Protein AF-A0A6A1UH54-F1 (afdb_monomer_lite)

InterPro domains:
  IPR032880 CSC1/OSCA1-like, N-terminal transmembrane domain [PF13967] (6-107)
  IPR045122 Calcium permeable stress-gated cation channel 1-like [PTHR13018] (3-105)

Secondary structure (DSSP, 8-state):
--GGGHHHHHHHHHHHHHHHHHHHHHHTT-HHHHHHHTHHHHHTT------S-TTSTTTSPP-THHHHHHT--HHHHHHHHHHHHHHHHHHHHHHHHHHHHHHHHHHH-

Organism: NCBI:txid262757

pLDDT: mean 83.0, std 11.09, range [54.06, 96.19]

Radius of gyration: 18.86 Å; chains: 1; bounding box: 54×29×47 Å

Sequence (109 aa):
MNPDSLLPSAAINTGLAFIVLSLFSVLKKQPSTALIYYARRLARRHYVHFDDSLTFRCFLPSVSWIPRAFRVTEDEILETSGLDALVVIRLFKFGSVFKFLCFFMLTVS

Foldseek 3Di:
DDVVVVVVVVVVVVVVVVVVLLVCQLLCLDPVNVCVVCVLCVVVVNDDDRDPPPDPVSNGRDPVVVVVVVPQDLVNCCVRPNDVSSVVVVVVVVVVVVVVVVVVVVVVD

Structure (mmCIF, N/CA/C/O backbone):
data_AF-A0A6A1UH54-F1
#
_entry.id   AF-A0A6A1UH54-F1
#
loop_
_atom_site.group_PDB
_atom_site.id
_atom_site.type_symbol
_atom_site.label_atom_id
_atom_site.label_alt_id
_atom_site.label_comp_id
_atom_site.label_asym_id
_atom_site.label_entity_id
_atom_site.label_seq_id
_atom_site.pdbx_PDB_ins_code
_atom_site.Cartn_x
_atom_site.Cartn_y
_atom_site.Cartn_z
_atom_site.occupancy
_atom_site.B_iso_or_equiv
_atom_site.auth_seq_id
_atom_site.auth_comp_id
_atom_site.auth_asym_id
_atom_site.auth_atom_id
_atom_site.pdbx_PDB_model_num
ATOM 1 N N . MET A 1 1 ? 12.994 -15.082 -23.644 1.00 59.94 1 MET A N 1
ATOM 2 C CA . MET A 1 1 ? 12.010 -14.086 -23.166 1.00 59.94 1 MET A CA 1
ATOM 3 C C . MET A 1 1 ? 12.201 -12.856 -24.031 1.00 59.94 1 MET A C 1
ATOM 5 O O . MET A 1 1 ? 13.293 -12.305 -24.004 1.00 59.94 1 MET A O 1
ATOM 9 N N . ASN A 1 2 ? 11.229 -12.503 -24.871 1.00 76.75 2 ASN A N 1
ATOM 10 C CA . ASN A 1 2 ? 11.396 -11.381 -25.797 1.00 76.75 2 ASN A CA 1
ATOM 11 C C . ASN A 1 2 ? 11.210 -10.075 -25.013 1.00 76.75 2 ASN A C 1
ATOM 13 O O . ASN A 1 2 ? 10.170 -9.936 -24.356 1.00 76.75 2 ASN A O 1
ATOM 17 N N . PRO A 1 3 ? 12.176 -9.140 -25.038 1.00 73.75 3 PRO A N 1
ATOM 18 C CA . PRO A 1 3 ? 12.070 -7.880 -24.300 1.00 73.75 3 PRO A CA 1
ATOM 19 C C . PRO A 1 3 ? 10.812 -7.090 -24.697 1.00 73.75 3 PRO A C 1
ATOM 21 O O . PRO A 1 3 ? 10.215 -6.423 -23.856 1.00 73.75 3 PRO A O 1
ATOM 24 N N . ASP A 1 4 ? 10.329 -7.285 -25.925 1.00 81.56 4 ASP A N 1
ATOM 25 C CA . ASP A 1 4 ? 9.109 -6.678 -26.472 1.00 81.56 4 ASP A CA 1
ATOM 26 C C . ASP A 1 4 ? 7.834 -7.043 -25.697 1.00 81.56 4 ASP A C 1
ATOM 28 O O . ASP A 1 4 ? 6.854 -6.306 -25.723 1.00 81.56 4 ASP A O 1
ATOM 32 N N . SER A 1 5 ? 7.841 -8.165 -24.969 1.00 87.50 5 SER A N 1
ATOM 33 C CA . SER A 1 5 ? 6.718 -8.602 -24.127 1.00 87.50 5 SER A CA 1
ATOM 34 C C . SER A 1 5 ? 6.728 -7.984 -22.723 1.00 87.50 5 SER A C 1
ATOM 36 O O . SER A 1 5 ? 5.697 -7.977 -22.046 1.00 87.50 5 SER A O 1
ATOM 38 N N . LEU A 1 6 ? 7.865 -7.426 -22.284 1.00 91.19 6 LEU A N 1
ATOM 39 C CA . LEU A 1 6 ? 8.013 -6.848 -20.945 1.00 91.19 6 LEU A CA 1
ATOM 40 C C . LEU A 1 6 ? 7.240 -5.539 -20.817 1.00 91.19 6 LEU A C 1
ATOM 42 O O . LEU A 1 6 ? 6.534 -5.346 -19.832 1.00 91.19 6 LEU A O 1
ATOM 46 N N . LEU A 1 7 ? 7.353 -4.661 -21.815 1.00 90.75 7 LEU A N 1
ATOM 47 C CA . LEU A 1 7 ? 6.701 -3.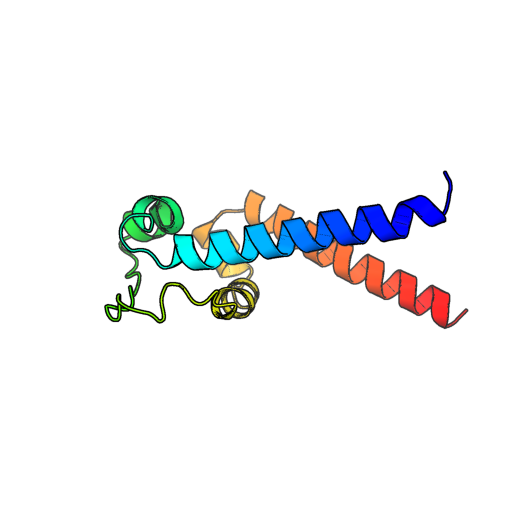353 -21.812 1.00 90.75 7 LEU A CA 1
ATOM 48 C C . LEU A 1 7 ? 5.162 -3.451 -21.754 1.00 90.75 7 LEU A C 1
ATOM 50 O O . LEU A 1 7 ? 4.581 -2.861 -20.841 1.00 90.75 7 LEU A O 1
ATOM 54 N N . PRO A 1 8 ? 4.477 -4.206 -22.640 1.00 94.31 8 PRO A N 1
ATOM 55 C CA . PRO A 1 8 ? 3.024 -4.344 -22.572 1.00 94.31 8 PRO A CA 1
ATOM 56 C C . PRO A 1 8 ? 2.566 -5.056 -21.293 1.00 94.31 8 PRO A C 1
ATOM 58 O O . PRO A 1 8 ? 1.591 -4.628 -20.680 1.00 94.31 8 PRO A O 1
ATOM 61 N N . SER A 1 9 ? 3.292 -6.080 -20.829 1.00 93.31 9 SER A N 1
ATOM 62 C CA . SER A 1 9 ? 2.980 -6.761 -19.563 1.00 93.31 9 SER A CA 1
ATOM 63 C C . SER A 1 9 ? 3.099 -5.821 -18.354 1.00 93.31 9 SER A C 1
ATOM 65 O O . SER A 1 9 ? 2.186 -5.732 -17.530 1.00 93.31 9 SER A O 1
ATOM 67 N N . ALA A 1 10 ? 4.187 -5.049 -18.273 1.00 94.06 10 ALA A N 1
ATOM 68 C CA . ALA A 1 10 ? 4.396 -4.063 -17.218 1.00 94.06 10 ALA A CA 1
ATOM 69 C C . ALA A 1 10 ? 3.330 -2.960 -17.250 1.00 94.06 10 ALA A C 1
ATOM 71 O O . ALA A 1 10 ? 2.820 -2.581 -16.195 1.00 94.06 10 ALA A O 1
ATOM 72 N N . ALA A 1 11 ? 2.953 -2.479 -18.439 1.00 94.56 11 ALA A N 1
ATOM 73 C CA . ALA A 1 11 ? 1.909 -1.473 -18.605 1.00 94.56 11 ALA A CA 1
ATOM 74 C C . ALA A 1 11 ? 0.546 -1.975 -18.105 1.00 94.56 11 ALA A C 1
ATOM 76 O O . ALA A 1 11 ? -0.113 -1.277 -17.333 1.00 94.56 11 ALA A O 1
ATOM 77 N N . ILE A 1 12 ? 0.152 -3.199 -18.472 1.00 96.19 12 ILE A N 1
ATOM 78 C CA . ILE A 1 12 ? -1.115 -3.807 -18.035 1.00 96.19 12 ILE A CA 1
ATOM 79 C C . ILE A 1 12 ? -1.132 -3.997 -16.515 1.00 96.19 12 ILE A C 1
ATOM 81 O O . ILE A 1 12 ? -2.075 -3.558 -15.856 1.00 96.19 12 ILE A O 1
ATOM 85 N N . ASN A 1 13 ? -0.078 -4.584 -15.939 1.00 95.62 13 ASN A N 1
ATOM 86 C CA . ASN A 1 13 ? 0.011 -4.798 -14.491 1.00 95.62 13 ASN A CA 1
ATOM 87 C C . ASN A 1 13 ? -0.012 -3.476 -13.714 1.00 95.62 13 ASN A C 1
ATOM 89 O O . ASN A 1 13 ? -0.671 -3.368 -12.679 1.00 95.62 13 ASN A O 1
ATOM 93 N N . THR A 1 14 ? 0.666 -2.453 -14.234 1.00 94.50 14 THR A N 1
ATOM 94 C CA . THR A 1 14 ? 0.686 -1.116 -13.634 1.00 94.50 14 THR A CA 1
ATOM 95 C C . THR A 1 14 ? -0.691 -0.456 -13.707 1.00 94.50 14 THR A C 1
ATOM 97 O O . THR A 1 14 ? -1.181 0.054 -12.701 1.00 94.50 14 THR A O 1
ATOM 100 N N . GLY A 1 15 ? -1.355 -0.506 -14.866 1.00 95.62 15 GLY A N 1
ATOM 101 C CA . GLY A 1 15 ? -2.711 0.020 -15.037 1.00 95.62 15 GLY A CA 1
ATOM 102 C C . GLY A 1 15 ? -3.715 -0.655 -14.102 1.00 95.62 15 GLY A C 1
ATOM 103 O O . GLY A 1 15 ? -4.475 0.025 -13.412 1.00 95.62 15 GLY A O 1
ATOM 104 N N . LEU A 1 16 ? -3.659 -1.985 -13.995 1.00 95.81 16 LEU A N 1
ATOM 105 C CA . LEU A 1 16 ? -4.501 -2.746 -13.073 1.00 95.81 16 LEU A CA 1
ATOM 106 C C . LEU A 1 16 ? -4.238 -2.355 -11.612 1.00 95.81 16 LEU A C 1
ATOM 108 O O . LEU A 1 16 ? -5.187 -2.154 -10.854 1.00 95.81 16 LEU A O 1
ATOM 112 N N . ALA A 1 17 ? -2.972 -2.175 -11.225 1.00 93.69 17 ALA A N 1
ATOM 113 C CA . ALA A 1 17 ? -2.620 -1.708 -9.888 1.00 93.69 17 ALA A CA 1
ATOM 114 C C . ALA A 1 17 ? -3.242 -0.334 -9.581 1.00 93.69 17 ALA A C 1
ATOM 116 O O . ALA A 1 17 ? -3.821 -0.155 -8.510 1.00 93.69 17 ALA A O 1
ATOM 117 N N . PHE A 1 18 ? -3.208 0.619 -10.521 1.00 91.69 18 PHE A N 1
ATOM 118 C CA . PHE A 1 18 ? -3.854 1.927 -10.347 1.00 91.69 18 PHE A CA 1
ATOM 119 C C . PHE A 1 18 ? -5.379 1.844 -10.235 1.00 91.69 18 PHE A C 1
ATOM 121 O O . PHE A 1 18 ? -5.967 2.570 -9.427 1.00 91.69 18 PHE A O 1
ATOM 128 N N . ILE A 1 19 ? -6.024 0.955 -10.996 1.00 92.00 19 ILE A N 1
ATOM 129 C CA . ILE A 1 19 ? -7.472 0.715 -10.902 1.00 92.00 19 ILE A CA 1
ATOM 130 C C . ILE A 1 19 ? -7.823 0.168 -9.514 1.00 92.00 19 ILE A C 1
ATOM 132 O O . ILE A 1 19 ? -8.706 0.704 -8.843 1.00 92.00 19 ILE A O 1
ATOM 136 N N . VAL A 1 20 ? -7.090 -0.843 -9.039 1.00 91.56 20 VAL A N 1
ATOM 137 C CA . VAL A 1 20 ? -7.303 -1.443 -7.712 1.00 91.56 20 VAL A CA 1
ATOM 138 C C . VAL A 1 20 ? -7.036 -0.431 -6.595 1.00 91.56 20 VAL A C 1
ATOM 140 O O . VAL A 1 20 ? -7.829 -0.329 -5.661 1.00 91.56 20 VAL A O 1
ATOM 143 N N . LEU A 1 21 ? -5.970 0.370 -6.693 1.00 89.12 21 LEU A N 1
ATOM 144 C CA . LEU A 1 21 ? -5.655 1.427 -5.724 1.00 89.12 21 LEU A CA 1
ATOM 145 C C . LEU A 1 21 ? -6.724 2.526 -5.689 1.00 89.12 21 LEU A C 1
ATOM 147 O O . LEU A 1 21 ? -7.068 3.026 -4.612 1.00 89.12 21 LEU A O 1
ATOM 151 N N . SER A 1 22 ? -7.264 2.893 -6.851 1.00 86.88 22 SER A N 1
ATOM 152 C CA . SER A 1 22 ? -8.372 3.844 -6.961 1.00 86.88 22 SER A CA 1
ATOM 153 C C . SER A 1 22 ? -9.626 3.295 -6.290 1.00 86.88 22 SER A C 1
ATOM 155 O O . SER A 1 22 ? -10.203 3.963 -5.431 1.00 86.88 22 SER A O 1
ATOM 157 N N . LEU A 1 23 ? -9.991 2.048 -6.603 1.00 88.00 23 LEU A N 1
ATOM 158 C CA . LEU A 1 23 ? -11.138 1.371 -6.007 1.00 88.00 23 LEU A CA 1
ATOM 159 C C . LEU A 1 23 ? -10.989 1.254 -4.485 1.00 88.00 23 LEU A C 1
ATOM 161 O O . LEU A 1 23 ? -11.898 1.630 -3.749 1.00 88.00 23 LEU A O 1
ATOM 165 N N . PHE A 1 24 ? -9.819 0.831 -4.002 1.00 86.75 24 PHE A N 1
ATOM 166 C CA . PHE A 1 24 ? -9.502 0.787 -2.574 1.00 86.75 24 PHE A CA 1
ATOM 167 C C . PHE A 1 24 ? -9.660 2.160 -1.910 1.00 86.75 24 PHE A C 1
ATOM 169 O O . PHE A 1 24 ? -10.227 2.264 -0.824 1.00 86.75 24 PHE A O 1
ATOM 176 N N . SER A 1 25 ? -9.199 3.228 -2.565 1.00 84.69 25 SER A N 1
ATOM 177 C CA . SER A 1 25 ? -9.290 4.589 -2.028 1.00 84.69 25 SER A CA 1
ATOM 178 C C . SER A 1 25 ? -10.732 5.089 -1.913 1.00 84.69 25 SER A C 1
ATOM 180 O O . SER A 1 25 ? -11.031 5.829 -0.976 1.00 84.69 25 SER A O 1
ATOM 182 N N . VAL A 1 26 ? -11.616 4.691 -2.834 1.00 83.12 26 VAL A N 1
ATOM 183 C CA . VAL A 1 26 ? -13.054 5.008 -2.783 1.00 83.12 26 VAL A CA 1
ATOM 184 C C . VAL A 1 26 ? -13.751 4.161 -1.719 1.00 83.12 26 VAL A C 1
ATOM 186 O O . VAL A 1 26 ? -14.404 4.706 -0.831 1.00 83.12 26 VAL A O 1
ATOM 189 N N . LEU A 1 27 ? -13.548 2.839 -1.737 1.00 82.19 27 LEU A N 1
ATOM 190 C CA . LEU A 1 27 ? -14.158 1.917 -0.775 1.00 82.19 27 LEU A CA 1
ATOM 191 C C . LEU A 1 27 ? -13.743 2.229 0.664 1.00 82.19 27 LEU A C 1
ATOM 193 O O . LEU A 1 27 ? -14.566 2.149 1.562 1.00 82.19 27 LEU A O 1
ATOM 197 N N . LYS A 1 28 ? -12.499 2.644 0.915 1.00 78.31 28 LYS A N 1
ATOM 198 C CA . LYS A 1 28 ? -12.022 2.998 2.262 1.00 78.31 28 LYS A CA 1
ATOM 199 C C . LYS A 1 28 ? -12.692 4.249 2.849 1.00 78.31 28 LYS A C 1
ATOM 201 O O . LYS A 1 28 ? -12.657 4.433 4.066 1.00 78.31 28 LYS A O 1
ATOM 206 N N . LYS A 1 29 ? -13.250 5.129 2.011 1.00 75.31 29 LYS A N 1
ATOM 207 C CA . LYS A 1 29 ? -13.949 6.349 2.448 1.00 75.31 29 LYS A CA 1
ATOM 208 C C . LYS A 1 29 ? -15.431 6.121 2.738 1.00 75.31 29 LYS A C 1
ATOM 210 O O . LYS A 1 29 ? -16.024 6.932 3.443 1.00 75.31 29 LYS A O 1
ATOM 215 N N . GLN A 1 30 ? -16.033 5.065 2.192 1.00 73.50 30 GLN A N 1
ATOM 216 C CA . GLN A 1 30 ? -17.455 4.813 2.388 1.00 73.50 30 GLN A CA 1
ATOM 217 C C . GLN A 1 30 ? -17.734 4.369 3.837 1.00 73.50 30 GLN A C 1
ATOM 219 O O . GLN A 1 30 ? -17.055 3.481 4.356 1.00 73.50 30 GLN A O 1
ATOM 224 N N . PRO A 1 31 ? -18.739 4.955 4.511 1.00 70.31 31 PRO A N 1
ATOM 225 C CA . PRO A 1 31 ? -19.074 4.600 5.890 1.00 70.31 31 PRO A CA 1
ATOM 226 C C . PRO A 1 31 ? -19.643 3.177 6.002 1.00 70.31 31 PRO A C 1
ATOM 228 O O . PRO A 1 31 ? -19.455 2.522 7.023 1.00 70.31 31 PRO A O 1
ATOM 231 N N . SER A 1 32 ? -20.274 2.657 4.943 1.00 72.31 32 SER A N 1
ATOM 232 C CA . SER A 1 32 ? -20.826 1.294 4.898 1.00 72.31 32 SER A CA 1
ATOM 233 C C . SER A 1 32 ? -19.751 0.201 4.947 1.00 72.31 32 SER A C 1
ATOM 235 O O . SER A 1 32 ? -19.941 -0.839 5.569 1.00 72.31 32 SER A O 1
ATOM 237 N N . THR A 1 33 ? -18.600 0.436 4.322 1.00 74.75 33 THR A N 1
ATOM 238 C CA . THR A 1 33 ? -17.444 -0.478 4.281 1.00 74.75 33 THR A CA 1
ATOM 239 C C . THR A 1 33 ? -16.427 -0.184 5.384 1.00 74.75 33 THR A C 1
ATOM 241 O O . THR A 1 33 ? -15.522 -0.985 5.630 1.00 74.75 33 THR A O 1
ATOM 244 N N . ALA A 1 34 ? -16.562 0.946 6.081 1.00 71.50 34 ALA A N 1
ATOM 245 C CA . ALA A 1 34 ? -15.640 1.375 7.121 1.00 71.50 34 ALA A CA 1
ATOM 246 C C . ALA A 1 34 ? -15.480 0.362 8.258 1.00 71.50 34 ALA A C 1
ATOM 248 O O . ALA A 1 34 ? -14.382 0.216 8.799 1.00 71.50 34 ALA A O 1
ATOM 249 N N . LEU A 1 35 ? -16.546 -0.370 8.590 1.00 75.88 35 LEU A N 1
ATOM 250 C CA . LEU A 1 35 ? -16.509 -1.415 9.609 1.00 75.88 35 LEU A CA 1
ATOM 251 C C . LEU A 1 35 ? -15.520 -2.531 9.251 1.00 75.88 35 LEU A C 1
ATOM 253 O O . LEU A 1 35 ? -14.864 -3.062 10.138 1.00 75.88 35 LEU A O 1
ATOM 257 N N . ILE A 1 36 ? -15.347 -2.829 7.961 1.00 81.19 36 ILE A N 1
ATOM 258 C CA . ILE A 1 36 ? -14.416 -3.853 7.472 1.00 81.19 36 ILE A CA 1
ATOM 259 C C . ILE A 1 36 ? -12.980 -3.314 7.501 1.00 81.19 36 ILE A C 1
ATOM 261 O O . ILE A 1 36 ? -12.083 -3.944 8.057 1.00 81.19 36 ILE A O 1
ATOM 265 N N . TYR A 1 37 ? -12.754 -2.117 6.953 1.00 78.62 37 TYR A N 1
ATOM 266 C CA . TYR A 1 37 ? -11.404 -1.547 6.834 1.00 78.62 37 TYR A CA 1
ATOM 267 C C . TYR A 1 37 ? -10.828 -1.020 8.154 1.00 78.62 37 TYR A C 1
ATOM 269 O O . TYR A 1 37 ? -9.609 -0.968 8.319 1.00 78.62 37 TYR A O 1
ATOM 277 N N . TYR A 1 38 ? -11.682 -0.632 9.102 1.00 78.38 38 TYR A N 1
ATOM 278 C CA . TYR A 1 38 ? -11.281 -0.066 10.389 1.00 78.38 38 TYR A CA 1
ATOM 279 C C . TYR A 1 38 ? -11.742 -0.897 11.589 1.00 78.38 38 TYR A C 1
ATOM 281 O O . TYR A 1 38 ? -11.698 -0.392 12.712 1.00 78.38 38 TYR A O 1
ATOM 289 N N . ALA A 1 39 ? -12.106 -2.170 11.389 1.00 79.88 39 ALA A N 1
ATOM 290 C CA . ALA A 1 39 ? -12.582 -3.077 12.440 1.00 79.88 39 ALA A CA 1
ATOM 291 C C . ALA A 1 39 ? -11.730 -3.009 13.718 1.00 79.88 39 ALA A C 1
ATOM 293 O O . ALA A 1 39 ? -12.245 -2.830 14.818 1.00 79.88 39 ALA A O 1
ATOM 294 N N . ARG A 1 40 ? -10.398 -3.061 13.572 1.00 78.69 40 ARG A N 1
ATOM 295 C CA . ARG A 1 40 ? -9.455 -3.001 14.701 1.00 78.69 40 ARG A CA 1
ATOM 296 C C . ARG A 1 40 ? -9.481 -1.656 15.437 1.00 78.69 40 ARG A C 1
ATOM 298 O O . ARG A 1 40 ? -9.370 -1.635 16.658 1.00 78.69 40 ARG A O 1
ATOM 305 N N . ARG A 1 41 ? -9.610 -0.536 14.716 1.00 77.88 41 ARG A N 1
ATOM 306 C CA . ARG A 1 41 ? -9.668 0.806 15.326 1.00 77.88 41 ARG A CA 1
ATOM 307 C C . ARG A 1 41 ? -10.987 1.010 16.066 1.00 77.88 41 ARG A C 1
ATOM 309 O O . ARG A 1 41 ? -10.970 1.478 17.198 1.00 77.88 41 ARG A O 1
ATOM 316 N N . LEU A 1 42 ? -12.089 0.571 15.459 1.00 78.19 42 LEU A N 1
ATOM 317 C CA . LEU A 1 42 ? -13.419 0.560 16.070 1.00 78.19 42 LEU A CA 1
ATOM 318 C C . LEU A 1 42 ? -13.443 -0.306 17.339 1.00 78.19 42 LEU A C 1
ATOM 320 O O . LEU A 1 42 ? -13.918 0.148 18.376 1.00 78.19 42 LEU A O 1
ATOM 324 N N . ALA A 1 43 ? -12.843 -1.500 17.300 1.00 80.38 43 ALA A N 1
ATOM 325 C CA . ALA A 1 43 ? -12.731 -2.386 18.461 1.00 80.38 43 ALA A CA 1
ATOM 326 C C . ALA A 1 43 ? -11.930 -1.761 19.618 1.00 80.38 43 ALA A C 1
ATOM 328 O O . ALA A 1 43 ? -12.268 -1.962 20.781 1.00 80.38 43 ALA A O 1
ATOM 329 N N . ARG A 1 44 ? -10.903 -0.955 19.313 1.00 79.69 44 ARG A N 1
ATOM 330 C CA . ARG A 1 44 ? -10.122 -0.198 20.310 1.00 79.69 44 ARG A CA 1
ATOM 331 C C . ARG A 1 44 ? -10.760 1.146 20.707 1.00 79.69 44 ARG A C 1
ATOM 333 O O . ARG A 1 44 ? -10.108 1.939 21.375 1.00 79.69 44 ARG A O 1
ATOM 340 N N . ARG A 1 45 ? -12.007 1.424 20.295 1.00 75.69 45 ARG A N 1
ATOM 341 C CA . ARG A 1 45 ? -12.711 2.712 20.489 1.00 75.69 45 ARG A CA 1
ATOM 342 C C . ARG A 1 45 ? -11.931 3.939 19.996 1.00 75.69 45 ARG A C 1
ATOM 344 O O . ARG A 1 45 ? -12.179 5.055 20.445 1.00 75.69 45 ARG A O 1
ATOM 351 N N . HIS A 1 46 ? -11.008 3.761 19.053 1.00 77.50 46 HIS A N 1
ATOM 352 C CA . HIS A 1 46 ? -10.353 4.893 18.410 1.00 77.50 46 HIS A CA 1
ATOM 353 C C . HIS A 1 46 ? -11.347 5.593 17.488 1.00 77.50 46 HIS A C 1
ATOM 355 O O . HIS A 1 46 ? -11.960 4.958 16.627 1.00 77.50 46 HIS A O 1
ATOM 361 N N . TYR A 1 47 ? -11.476 6.909 17.657 1.00 69.94 47 TYR A N 1
ATOM 362 C CA . TYR A 1 47 ? -12.327 7.734 16.811 1.00 69.94 47 TYR A CA 1
ATOM 363 C C . TYR A 1 47 ? -11.812 7.696 15.368 1.00 69.94 47 TYR A C 1
ATOM 365 O O . TYR A 1 47 ? -10.682 8.095 15.076 1.00 69.94 47 TYR A O 1
ATOM 373 N N . VAL A 1 48 ? -12.639 7.182 14.460 1.00 68.69 48 VAL A N 1
ATOM 374 C CA . VAL A 1 48 ? -12.390 7.250 13.022 1.00 68.69 48 VAL A CA 1
ATOM 375 C C . VAL A 1 48 ? -13.245 8.391 12.497 1.00 68.69 48 VAL A C 1
ATOM 377 O O . VAL A 1 48 ? -14.468 8.303 12.503 1.00 68.69 48 VAL A O 1
ATOM 380 N N . HIS A 1 49 ? -12.595 9.478 12.090 1.00 65.50 49 HIS A N 1
ATOM 381 C CA . HIS A 1 49 ? -13.291 10.596 11.472 1.00 65.50 49 HIS A CA 1
ATOM 382 C C . HIS A 1 49 ? -13.758 10.171 10.078 1.00 65.50 49 HIS A C 1
ATOM 384 O O . HIS A 1 49 ? -12.938 9.957 9.179 1.00 65.50 49 HIS A O 1
ATOM 390 N N . PHE A 1 50 ? -15.068 10.006 9.926 1.00 66.00 50 PHE A N 1
ATOM 391 C CA . PHE A 1 50 ? -15.712 9.883 8.629 1.00 66.00 50 PHE A CA 1
ATOM 392 C C . PHE A 1 50 ? -16.124 11.285 8.203 1.00 66.00 50 PHE A C 1
ATOM 394 O O . PHE A 1 50 ? -16.743 12.015 8.969 1.00 66.00 50 PHE A O 1
ATOM 401 N N . ASP A 1 51 ? -15.698 11.685 7.012 1.00 59.38 51 ASP A N 1
ATOM 402 C CA . ASP A 1 51 ? -16.079 12.970 6.441 1.00 59.38 51 ASP A CA 1
ATOM 403 C C . ASP A 1 51 ? -17.561 12.863 6.040 1.00 59.38 51 ASP A C 1
ATOM 405 O O . ASP A 1 51 ? -17.899 12.107 5.127 1.00 59.38 51 ASP A O 1
ATOM 409 N N . ASP A 1 52 ? -18.446 13.572 6.749 1.00 55.03 52 ASP A N 1
ATOM 410 C CA . ASP A 1 52 ? -19.902 13.580 6.512 1.00 55.03 52 ASP A CA 1
ATOM 411 C C . ASP A 1 52 ? -20.282 14.177 5.136 1.00 55.03 52 ASP A C 1
ATOM 413 O O . ASP A 1 52 ? -21.445 14.143 4.728 1.00 55.03 52 ASP A O 1
ATOM 417 N N . SER A 1 53 ? -19.310 14.692 4.369 1.00 54.06 53 SER A N 1
ATOM 418 C CA . SER A 1 53 ? -19.491 15.223 3.010 1.00 54.06 53 SER A CA 1
ATOM 419 C C . SER A 1 53 ? -19.656 14.115 1.948 1.00 54.06 53 SER A C 1
ATOM 421 O O . SER A 1 53 ? -18.884 13.964 0.997 1.00 54.06 53 SER A O 1
ATOM 423 N N . LEU A 1 54 ? -20.708 13.312 2.104 1.00 54.59 54 LEU A N 1
ATOM 424 C CA . LEU A 1 54 ? -20.922 12.055 1.384 1.00 54.59 54 LEU A CA 1
ATOM 425 C C . LEU A 1 54 ? -21.188 12.141 -0.128 1.00 54.59 54 LEU A C 1
ATOM 427 O O . LEU A 1 54 ? -21.228 11.095 -0.768 1.00 54.59 54 LEU A O 1
ATOM 431 N N . THR A 1 55 ? -21.339 13.305 -0.758 1.00 57.47 55 THR A N 1
ATOM 432 C CA . THR A 1 55 ? -22.051 13.297 -2.054 1.00 57.47 55 THR A CA 1
ATOM 433 C C . THR A 1 55 ? -21.164 13.246 -3.310 1.00 57.47 55 THR A C 1
ATOM 435 O O . THR A 1 55 ? -21.570 12.630 -4.287 1.00 57.47 55 THR A O 1
ATOM 438 N N . PHE A 1 56 ? -19.935 13.793 -3.318 1.00 56.97 56 PHE A N 1
ATOM 439 C CA . PHE A 1 56 ? -19.083 13.780 -4.539 1.00 56.97 56 PHE A CA 1
ATO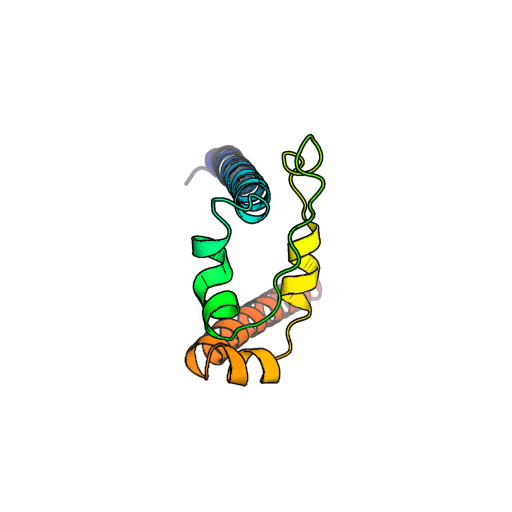M 440 C C . PHE A 1 56 ? -17.568 13.619 -4.305 1.00 56.97 56 PHE A C 1
ATOM 442 O O . PHE A 1 56 ? -16.881 12.983 -5.105 1.00 56.97 56 PHE A O 1
ATOM 449 N N . ARG A 1 57 ? -17.015 14.111 -3.185 1.00 60.78 57 ARG A N 1
ATOM 450 C CA . ARG A 1 57 ? -15.578 13.955 -2.852 1.00 60.78 57 ARG A CA 1
ATOM 451 C C . ARG A 1 57 ? -15.182 12.534 -2.433 1.00 60.78 57 ARG A C 1
ATOM 453 O O . ARG A 1 57 ? -13.991 12.200 -2.430 1.00 60.78 57 ARG A O 1
ATOM 460 N N . CYS A 1 58 ? -16.156 11.695 -2.082 1.00 60.78 58 CYS A N 1
ATOM 461 C CA . CYS A 1 58 ? -15.931 10.299 -1.710 1.00 60.78 58 CYS A CA 1
ATOM 462 C C . CYS A 1 58 ? -15.497 9.444 -2.917 1.00 60.78 58 CYS A C 1
ATOM 464 O O . CYS A 1 58 ? -14.579 8.636 -2.792 1.00 60.78 58 CYS A O 1
ATOM 466 N N . PHE A 1 59 ? -16.055 9.712 -4.104 1.00 62.78 59 PHE A N 1
ATOM 467 C CA . PHE A 1 59 ? -15.721 9.005 -5.349 1.00 62.78 59 PHE A CA 1
ATOM 468 C C . PHE A 1 59 ? -14.39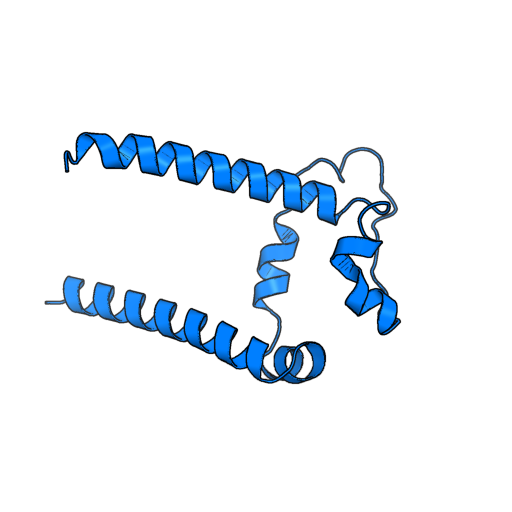2 9.435 -5.975 1.00 62.78 59 PHE A C 1
ATOM 470 O O . PHE A 1 59 ? -13.839 8.706 -6.794 1.00 62.78 59 PHE A O 1
ATOM 477 N N . LEU A 1 60 ? -13.843 10.589 -5.578 1.00 71.00 60 LEU A N 1
ATOM 478 C CA . LEU A 1 60 ? -12.498 10.967 -5.995 1.00 71.00 60 LEU A CA 1
ATOM 479 C C . LEU A 1 60 ? -11.477 10.072 -5.274 1.00 71.00 60 LEU A C 1
ATOM 481 O O . LEU A 1 60 ? -11.422 10.111 -4.033 1.00 71.00 60 LEU A O 1
ATOM 485 N N . PRO A 1 61 ? -10.642 9.297 -5.994 1.00 71.50 61 PRO A N 1
ATOM 486 C CA . PRO A 1 61 ? -9.582 8.528 -5.362 1.00 71.50 61 PRO A CA 1
ATOM 487 C C . PRO A 1 61 ? -8.667 9.500 -4.610 1.00 71.50 61 PRO A C 1
ATOM 489 O O . PRO A 1 61 ? -8.077 10.409 -5.189 1.00 71.50 61 PRO A O 1
ATOM 492 N N . SER A 1 62 ? -8.598 9.365 -3.282 1.00 74.44 62 SER A N 1
ATOM 493 C CA . SER A 1 62 ? -7.697 10.186 -2.472 1.00 74.44 62 SER A CA 1
ATOM 494 C C . SER A 1 62 ? -6.455 9.395 -2.150 1.00 74.44 62 SER A C 1
ATOM 496 O O . SER A 1 62 ? -6.532 8.360 -1.502 1.00 74.44 62 SER A O 1
ATOM 498 N N . VAL A 1 63 ? -5.308 9.954 -2.507 1.00 77.56 63 VAL A N 1
ATOM 499 C CA . VAL A 1 63 ? -3.992 9.442 -2.119 1.00 77.56 63 VAL A CA 1
ATOM 500 C C . VAL A 1 63 ? -3.538 9.952 -0.749 1.00 77.56 63 VAL A C 1
ATOM 502 O O . VAL A 1 63 ? -2.460 9.601 -0.287 1.00 77.56 63 VAL A O 1
ATOM 505 N N . SER A 1 64 ? -4.354 10.747 -0.044 1.00 77.56 64 SER A N 1
ATOM 506 C CA . SER A 1 64 ? -3.977 11.347 1.251 1.00 77.56 64 SER A CA 1
ATOM 507 C C . SER A 1 64 ? -3.708 10.319 2.360 1.00 77.56 64 SER A C 1
ATOM 509 O O . SER A 1 64 ? -3.067 10.638 3.360 1.00 77.56 64 SER A O 1
ATOM 511 N N . TRP A 1 65 ? -4.177 9.076 2.201 1.00 79.88 65 TRP A N 1
ATOM 512 C CA . TRP A 1 65 ? -3.865 7.985 3.123 1.00 79.88 65 TRP A CA 1
ATOM 513 C C . TRP A 1 65 ? -2.432 7.466 2.974 1.00 79.88 65 TRP A C 1
ATOM 515 O O . TRP A 1 65 ? -1.911 6.933 3.948 1.00 79.88 65 TRP A O 1
ATOM 525 N N . ILE A 1 66 ? -1.803 7.639 1.807 1.00 82.94 66 ILE A N 1
ATOM 526 C CA . ILE A 1 66 ? -0.441 7.175 1.527 1.00 82.94 66 ILE A CA 1
ATOM 527 C C . ILE A 1 66 ? 0.565 7.847 2.473 1.00 82.94 66 ILE A C 1
ATOM 529 O O . ILE A 1 66 ? 1.181 7.131 3.259 1.00 82.94 66 ILE A O 1
ATOM 533 N N . PRO A 1 67 ? 0.700 9.191 2.520 1.00 83.56 67 PRO A N 1
ATOM 534 C CA . PRO A 1 67 ? 1.660 9.825 3.424 1.00 83.56 67 PRO A CA 1
ATOM 535 C C . PRO A 1 67 ? 1.341 9.551 4.897 1.00 83.56 67 PRO A C 1
ATOM 537 O O . PRO A 1 67 ? 2.251 9.461 5.711 1.00 83.56 67 PRO A O 1
ATOM 540 N N . ARG A 1 68 ? 0.062 9.368 5.256 1.00 83.19 68 ARG A N 1
ATOM 541 C CA . ARG A 1 68 ? -0.317 8.958 6.617 1.00 83.19 68 ARG A CA 1
ATOM 542 C C . ARG A 1 68 ? 0.168 7.549 6.954 1.00 83.19 68 ARG A C 1
ATOM 544 O O . ARG A 1 68 ? 0.611 7.342 8.073 1.00 83.19 68 ARG A O 1
ATOM 551 N N . ALA A 1 69 ? 0.121 6.610 6.009 1.00 85.19 69 ALA A N 1
ATOM 552 C CA . ALA A 1 69 ? 0.628 5.255 6.213 1.00 85.19 69 ALA A CA 1
ATOM 553 C C . ALA A 1 69 ? 2.153 5.228 6.414 1.00 85.19 69 ALA A C 1
ATOM 555 O O . ALA A 1 69 ? 2.642 4.431 7.205 1.00 85.19 69 ALA A O 1
ATOM 556 N N . PHE A 1 70 ? 2.891 6.133 5.763 1.00 84.94 70 PHE A N 1
ATOM 557 C CA . PHE A 1 70 ? 4.342 6.267 5.946 1.00 84.94 70 PHE A CA 1
ATOM 558 C C . PHE A 1 70 ? 4.756 7.021 7.221 1.00 84.94 70 PHE A C 1
ATOM 560 O O . PHE A 1 70 ? 5.911 6.928 7.619 1.00 84.94 70 PHE A O 1
ATOM 567 N N . ARG A 1 71 ? 3.846 7.770 7.860 1.00 86.94 71 ARG A N 1
ATOM 568 C CA . ARG A 1 71 ? 4.125 8.524 9.099 1.00 86.94 71 ARG A CA 1
ATOM 569 C C . ARG A 1 71 ? 4.054 7.685 10.378 1.00 86.94 71 ARG A C 1
ATOM 571 O O . ARG A 1 71 ? 4.462 8.180 11.421 1.00 86.94 71 ARG A O 1
ATOM 578 N N . VAL A 1 72 ? 3.528 6.464 10.306 1.00 87.31 72 VAL A N 1
ATOM 579 C CA . VAL A 1 72 ? 3.388 5.570 11.465 1.00 87.31 72 VAL A CA 1
ATOM 580 C C . VAL A 1 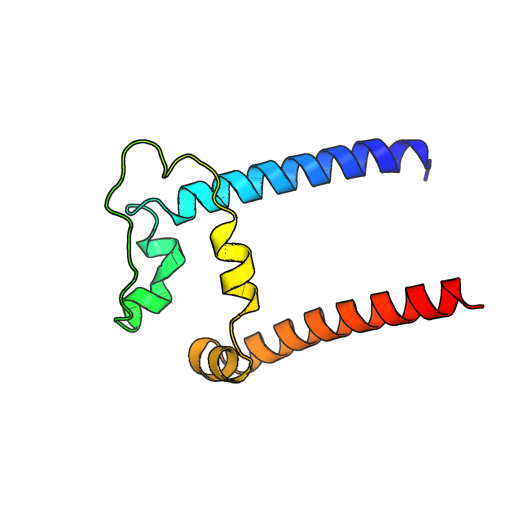72 ? 4.778 5.165 11.968 1.00 87.31 72 VAL A C 1
ATOM 582 O O . VAL A 1 72 ? 5.610 4.701 11.182 1.00 87.31 72 VAL A O 1
ATOM 585 N N . THR A 1 73 ? 5.040 5.349 13.264 1.00 90.88 73 THR A N 1
ATOM 586 C CA . THR A 1 73 ? 6.338 5.018 13.874 1.00 90.88 73 THR A CA 1
ATOM 587 C C . THR A 1 73 ? 6.469 3.520 14.143 1.00 90.88 73 THR A C 1
ATOM 589 O O . THR A 1 73 ? 5.488 2.778 14.168 1.00 90.88 73 THR A O 1
ATOM 592 N N . GLU A 1 74 ? 7.702 3.047 14.334 1.00 92.06 74 GLU A N 1
ATOM 593 C CA . GLU A 1 74 ? 7.948 1.638 14.666 1.00 92.06 74 GLU A CA 1
ATOM 594 C C . GLU A 1 74 ? 7.344 1.250 16.017 1.00 92.06 74 GLU A C 1
ATOM 596 O O . GLU A 1 74 ? 6.775 0.166 16.128 1.00 92.06 74 GLU A O 1
ATOM 601 N N . ASP A 1 75 ? 7.389 2.160 16.991 1.00 93.06 75 ASP A N 1
ATOM 602 C CA . ASP A 1 75 ? 6.764 1.975 18.301 1.00 93.06 75 ASP A CA 1
ATOM 603 C C . ASP A 1 75 ? 5.240 1.867 18.166 1.00 93.06 75 ASP A C 1
ATOM 605 O O . ASP A 1 75 ? 4.630 0.941 18.697 1.00 93.06 75 ASP A O 1
ATOM 609 N N . GLU A 1 76 ? 4.619 2.731 17.352 1.00 90.12 76 GLU A N 1
ATOM 610 C CA . GLU A 1 76 ? 3.180 2.664 17.083 1.00 90.12 76 GLU A CA 1
ATOM 611 C C . GLU A 1 76 ? 2.805 1.347 16.383 1.00 90.12 76 GLU A C 1
ATOM 613 O O . GLU A 1 76 ? 1.784 0.737 16.703 1.00 90.12 76 GLU A O 1
ATOM 618 N N . ILE A 1 77 ? 3.631 0.845 15.457 1.00 90.94 77 ILE A N 1
ATOM 619 C CA . ILE A 1 77 ? 3.427 -0.471 14.829 1.00 90.94 77 ILE A CA 1
ATOM 620 C C . ILE A 1 77 ? 3.529 -1.587 15.872 1.00 90.94 77 ILE A C 1
ATOM 622 O O . ILE A 1 77 ? 2.681 -2.483 15.877 1.00 90.94 77 ILE A O 1
ATOM 626 N N . LEU A 1 78 ? 4.529 -1.537 16.752 1.00 91.94 78 LEU A N 1
ATOM 627 C CA . LEU A 1 78 ? 4.746 -2.547 17.783 1.00 91.94 78 LEU A CA 1
ATOM 628 C C . LEU A 1 78 ? 3.558 -2.615 18.753 1.00 91.94 78 LEU A C 1
ATOM 630 O O . LEU A 1 78 ? 3.041 -3.702 19.011 1.00 91.94 78 LEU A O 1
ATOM 634 N N . GLU A 1 79 ? 3.057 -1.468 19.211 1.00 90.06 79 GLU A N 1
ATOM 635 C CA . GLU A 1 79 ? 1.918 -1.379 20.134 1.00 90.06 79 GLU A CA 1
ATOM 636 C C . GLU A 1 79 ? 0.566 -1.725 19.477 1.00 90.06 79 GLU A C 1
ATOM 638 O O . GLU A 1 79 ? -0.342 -2.299 20.098 1.00 90.06 79 GLU A O 1
ATOM 643 N N . THR A 1 80 ? 0.383 -1.375 18.200 1.00 86.81 80 THR A N 1
ATOM 644 C CA . THR A 1 80 ? -0.904 -1.569 17.506 1.00 86.81 80 THR A CA 1
ATOM 645 C C . THR A 1 80 ? -1.021 -2.909 16.786 1.00 86.81 80 THR A C 1
ATOM 647 O O . THR A 1 80 ? -2.131 -3.439 16.648 1.00 86.81 80 THR A O 1
ATOM 650 N N . SER A 1 81 ? 0.098 -3.446 16.301 1.00 88.38 81 SER A N 1
ATOM 651 C CA . SER A 1 81 ? 0.145 -4.572 15.362 1.00 88.38 81 SER A CA 1
ATOM 652 C C . SER A 1 81 ? 1.097 -5.693 15.784 1.00 88.38 81 SER A C 1
ATOM 654 O O . SER A 1 81 ? 1.001 -6.779 15.216 1.00 88.38 81 SER A O 1
ATOM 656 N N . GLY A 1 82 ? 1.935 -5.474 16.801 1.00 92.50 82 GLY A N 1
ATOM 657 C CA . GLY A 1 82 ? 2.827 -6.484 17.366 1.00 92.50 82 GLY A CA 1
ATOM 658 C C . GLY A 1 82 ? 4.165 -6.621 16.635 1.00 92.50 82 GLY A C 1
ATOM 659 O O . GLY A 1 82 ? 4.443 -5.945 15.642 1.00 92.50 82 GLY A O 1
ATOM 660 N N . LEU A 1 83 ? 5.002 -7.528 17.148 1.00 94.69 83 LEU A N 1
ATOM 661 C CA . LEU A 1 83 ? 6.371 -7.738 16.670 1.00 94.69 83 LEU A CA 1
ATOM 662 C C . LEU A 1 83 ? 6.425 -8.270 15.231 1.00 94.69 83 LEU A C 1
ATOM 664 O O . LEU A 1 83 ? 7.239 -7.798 14.444 1.00 94.69 83 LEU A O 1
ATOM 668 N N . ASP A 1 84 ? 5.539 -9.197 14.868 1.00 95.31 84 ASP A N 1
ATOM 669 C CA . ASP A 1 84 ? 5.516 -9.812 13.532 1.00 95.31 84 ASP A CA 1
ATOM 670 C C . ASP A 1 84 ? 5.293 -8.770 12.426 1.00 95.31 84 ASP A C 1
ATOM 672 O O . ASP A 1 84 ? 6.020 -8.718 11.432 1.00 95.31 84 ASP A O 1
ATOM 676 N N . ALA A 1 85 ? 4.334 -7.863 12.639 1.00 92.88 85 ALA A N 1
ATOM 677 C CA . ALA A 1 85 ? 4.072 -6.761 11.720 1.00 92.88 85 ALA A CA 1
ATOM 678 C C . ALA A 1 85 ? 5.279 -5.816 11.608 1.00 92.88 85 ALA A C 1
ATOM 680 O O . ALA A 1 85 ? 5.627 -5.382 10.507 1.00 92.88 85 ALA A O 1
ATOM 681 N N . LEU A 1 86 ? 5.943 -5.527 12.733 1.00 94.94 86 LEU A N 1
ATOM 682 C CA . LEU A 1 86 ? 7.146 -4.700 12.756 1.00 94.94 86 LEU A CA 1
ATOM 683 C C . LEU A 1 86 ? 8.295 -5.346 11.968 1.00 94.94 86 LEU A C 1
ATOM 685 O O . LEU A 1 86 ? 8.940 -4.664 11.172 1.00 94.94 86 LEU A O 1
ATOM 689 N N . VAL A 1 87 ? 8.539 -6.647 12.149 1.00 95.19 87 VAL A N 1
ATOM 690 C CA . VAL A 1 87 ? 9.598 -7.383 11.438 1.00 95.19 87 VAL A CA 1
ATOM 691 C C . VAL A 1 87 ? 9.352 -7.374 9.931 1.00 95.19 87 VAL A C 1
ATOM 693 O O . VAL A 1 87 ? 10.269 -7.066 9.169 1.00 95.19 87 VAL A O 1
ATOM 696 N N . VAL A 1 88 ? 8.114 -7.621 9.490 1.00 94.44 88 VAL A N 1
ATOM 697 C CA . VAL A 1 88 ? 7.753 -7.561 8.064 1.00 94.44 88 VAL A CA 1
ATOM 698 C C . VAL A 1 88 ? 8.010 -6.163 7.495 1.00 94.44 88 VAL A C 1
ATOM 700 O O . VAL A 1 88 ? 8.650 -6.027 6.453 1.00 94.44 88 VAL A O 1
ATOM 703 N N . ILE A 1 89 ? 7.583 -5.103 8.188 1.00 93.12 89 ILE A N 1
ATOM 704 C CA . ILE A 1 89 ? 7.812 -3.720 7.737 1.00 93.12 89 ILE A CA 1
ATOM 705 C C . ILE A 1 89 ? 9.311 -3.390 7.691 1.00 93.12 89 ILE A C 1
ATOM 707 O O . ILE A 1 89 ? 9.770 -2.757 6.736 1.00 93.12 89 ILE A O 1
ATOM 711 N N . ARG A 1 90 ? 10.097 -3.849 8.673 1.00 92.31 90 ARG A N 1
ATOM 712 C CA . ARG A 1 90 ? 11.560 -3.694 8.672 1.00 92.31 90 ARG A CA 1
ATOM 713 C C . ARG A 1 90 ? 12.212 -4.407 7.493 1.00 92.31 90 ARG A C 1
ATOM 715 O O . ARG A 1 90 ? 13.096 -3.824 6.872 1.00 92.31 90 ARG A O 1
ATOM 722 N N . LEU A 1 91 ? 11.744 -5.599 7.127 1.00 94.12 91 LEU A N 1
ATOM 723 C CA . LEU A 1 91 ? 12.232 -6.319 5.950 1.00 94.12 91 LEU A CA 1
ATOM 724 C C . LEU A 1 91 ? 11.973 -5.529 4.654 1.00 94.12 91 LEU A C 1
ATOM 726 O O . LEU A 1 91 ? 12.871 -5.395 3.823 1.00 94.12 91 LEU A O 1
ATOM 730 N N . PHE A 1 92 ? 10.786 -4.928 4.505 1.00 92.06 92 PHE A N 1
ATOM 731 C CA . PHE A 1 92 ? 10.469 -4.063 3.359 1.00 92.06 92 PHE A CA 1
ATOM 732 C C . PHE A 1 92 ? 11.335 -2.794 3.307 1.00 92.06 92 PHE A C 1
ATOM 734 O O . PHE A 1 92 ? 11.831 -2.428 2.234 1.00 92.06 92 PHE A O 1
ATOM 741 N N . LYS A 1 93 ? 11.552 -2.126 4.452 1.00 90.25 93 LYS A N 1
ATOM 742 C CA . LYS A 1 93 ? 12.455 -0.964 4.543 1.00 90.25 93 LYS A CA 1
ATOM 743 C C . LYS A 1 93 ? 13.886 -1.353 4.170 1.00 90.25 93 LYS A C 1
ATOM 745 O O . LYS A 1 93 ? 14.505 -0.679 3.350 1.00 90.25 93 LYS A O 1
ATOM 750 N N . PHE A 1 94 ? 14.377 -2.464 4.718 1.00 91.19 94 PHE A N 1
ATOM 751 C CA . PHE A 1 94 ? 15.713 -2.982 4.443 1.00 91.19 94 PHE A CA 1
ATOM 752 C C . PHE A 1 94 ? 15.908 -3.288 2.955 1.00 91.19 94 PHE A C 1
ATOM 754 O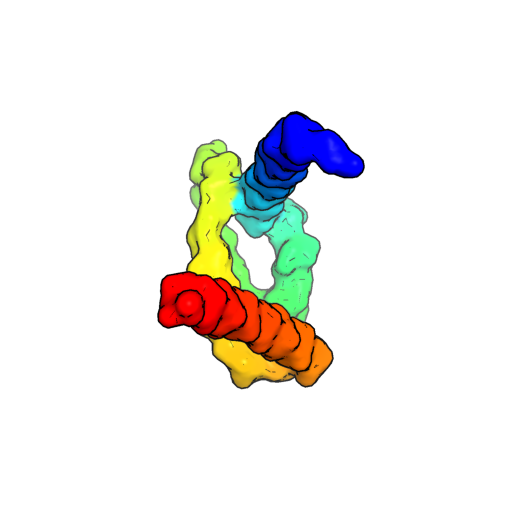 O . PHE A 1 94 ? 16.861 -2.799 2.354 1.00 91.19 94 PHE A O 1
ATOM 761 N N . GLY A 1 95 ? 14.972 -4.009 2.329 1.00 90.81 95 GLY A N 1
ATOM 762 C CA . GLY A 1 95 ? 15.036 -4.311 0.896 1.00 90.81 95 GLY A CA 1
ATOM 763 C C . GLY A 1 95 ? 15.043 -3.057 0.015 1.00 90.81 95 GLY A C 1
ATOM 764 O O . GLY A 1 95 ? 15.754 -3.005 -0.989 1.00 90.81 95 GLY A O 1
ATOM 765 N N . SER A 1 96 ? 14.309 -2.015 0.415 1.00 89.81 96 SER A N 1
ATOM 766 C CA . SER A 1 96 ? 14.276 -0.737 -0.308 1.00 89.81 96 SER A CA 1
ATOM 767 C C . SER A 1 96 ? 15.618 0.000 -0.236 1.00 89.81 96 SER A C 1
ATOM 769 O O . SER A 1 96 ? 16.122 0.458 -1.262 1.00 89.81 96 SER A O 1
ATOM 771 N N . VAL A 1 97 ? 16.230 0.065 0.954 1.00 90.69 97 VAL A N 1
ATOM 772 C CA 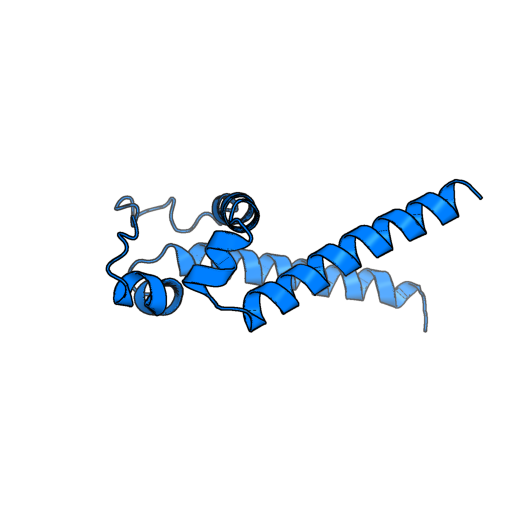. VAL A 1 97 ? 17.561 0.666 1.155 1.00 90.69 97 VAL A CA 1
ATOM 773 C C . VAL A 1 97 ? 18.632 -0.128 0.413 1.00 90.69 97 VAL A C 1
ATOM 775 O O . VAL A 1 97 ? 19.451 0.458 -0.290 1.00 90.69 97 VAL A O 1
ATOM 778 N N . PHE A 1 98 ? 18.596 -1.457 0.513 1.00 90.62 98 PHE A N 1
ATOM 779 C CA . PHE A 1 98 ? 19.540 -2.339 -0.167 1.00 90.62 98 PHE A CA 1
ATOM 780 C C . PHE A 1 98 ? 19.502 -2.146 -1.688 1.00 90.62 98 PHE A C 1
ATOM 782 O O . PHE A 1 98 ? 20.545 -1.984 -2.320 1.00 90.62 98 PHE A O 1
ATOM 789 N N . LYS A 1 99 ? 18.300 -2.086 -2.278 1.00 91.06 99 LYS A N 1
ATOM 790 C CA . LYS A 1 99 ? 18.130 -1.839 -3.715 1.00 91.06 99 LYS A CA 1
ATOM 791 C C . LYS A 1 99 ? 18.681 -0.474 -4.131 1.00 91.06 99 LYS A C 1
ATOM 793 O O . LYS A 1 99 ? 19.355 -0.386 -5.154 1.00 91.06 99 LYS A O 1
ATOM 798 N N . PHE A 1 100 ? 18.409 0.572 -3.349 1.00 91.00 100 PHE A N 1
ATOM 799 C CA . PHE A 1 100 ? 18.924 1.915 -3.620 1.00 91.00 100 PHE A CA 1
ATOM 800 C C . PHE A 1 100 ? 20.457 1.958 -3.561 1.00 91.00 100 PHE A C 1
ATOM 802 O O . PHE A 1 100 ? 21.095 2.490 -4.466 1.00 91.00 100 PHE A O 1
ATOM 809 N N . LEU A 1 101 ? 21.048 1.341 -2.537 1.00 92.12 101 LEU A N 1
ATOM 810 C CA . LEU A 1 101 ? 22.496 1.284 -2.351 1.00 92.12 101 LEU A CA 1
ATOM 811 C C . LEU A 1 101 ? 23.185 0.498 -3.474 1.00 92.12 101 LEU A C 1
ATOM 813 O O . LEU A 1 101 ? 24.187 0.954 -4.013 1.00 92.12 101 LEU A O 1
ATOM 817 N N . CYS A 1 102 ? 22.618 -0.641 -3.878 1.00 91.06 102 CYS A N 1
ATOM 818 C CA . CYS A 1 102 ? 23.125 -1.435 -4.996 1.00 91.06 102 CYS A CA 1
ATOM 819 C C . CYS A 1 102 ? 23.071 -0.659 -6.322 1.00 91.06 102 CYS A C 1
ATOM 821 O O . CYS A 1 102 ? 24.058 -0.627 -7.052 1.00 91.06 102 CYS A O 1
ATOM 823 N N . PHE A 1 103 ? 21.957 0.025 -6.605 1.00 92.44 103 PHE A N 1
ATOM 824 C CA . PHE A 1 103 ? 21.826 0.870 -7.794 1.00 92.44 103 PHE A CA 1
ATOM 825 C C . PHE A 1 103 ? 22.847 2.017 -7.805 1.00 92.44 103 PHE A C 1
ATOM 827 O O . PHE A 1 103 ? 23.477 2.276 -8.828 1.00 92.44 103 PHE A O 1
ATOM 834 N N . PHE A 1 104 ? 23.047 2.675 -6.660 1.00 91.88 104 PHE A N 1
ATOM 835 C CA . PHE A 1 104 ? 24.030 3.747 -6.519 1.00 91.88 104 PHE A CA 1
ATOM 836 C C . PHE A 1 104 ? 25.463 3.245 -6.749 1.00 91.88 104 PHE A C 1
ATOM 838 O O . PHE A 1 104 ? 26.184 3.820 -7.556 1.00 91.88 104 PHE A O 1
ATOM 845 N N . MET A 1 105 ? 25.855 2.138 -6.111 1.00 89.44 105 MET A N 1
ATOM 846 C CA . MET A 1 105 ? 27.179 1.526 -6.298 1.00 89.44 105 MET A CA 1
ATOM 847 C C . MET A 1 105 ? 27.436 1.123 -7.757 1.00 89.44 105 MET A C 1
ATOM 849 O O . MET A 1 105 ? 28.536 1.337 -8.260 1.00 89.44 105 MET A O 1
ATOM 853 N N . LEU A 1 106 ? 26.418 0.598 -8.448 1.00 90.75 106 LEU A N 1
ATOM 854 C CA . LEU A 1 106 ? 26.501 0.211 -9.860 1.00 90.75 106 LEU A CA 1
ATOM 855 C C . LEU A 1 106 ? 26.576 1.413 -10.813 1.00 90.75 106 LEU A C 1
ATOM 857 O O . LEU A 1 106 ? 27.096 1.280 -11.909 1.00 90.75 106 LEU A O 1
ATOM 861 N N . THR A 1 107 ? 26.062 2.575 -10.408 1.00 86.94 107 THR A N 1
ATOM 862 C CA . THR A 1 107 ? 26.129 3.811 -11.208 1.00 86.94 107 THR A CA 1
ATOM 863 C C . THR A 1 107 ? 27.475 4.534 -11.050 1.00 86.94 107 THR A C 1
ATOM 865 O O . THR A 1 107 ? 27.850 5.320 -11.914 1.00 86.94 107 THR A O 1
ATOM 868 N N . VAL A 1 108 ? 28.182 4.308 -9.937 1.00 86.12 108 VAL A N 1
ATOM 869 C CA . VAL A 1 108 ? 29.462 4.967 -9.604 1.00 86.12 108 VAL A CA 1
ATOM 870 C C . VAL A 1 108 ? 30.688 4.114 -9.983 1.00 86.12 108 VAL A C 1
ATOM 872 O O . VAL A 1 108 ? 31.789 4.658 -10.056 1.00 86.12 108 VAL A O 1
ATOM 875 N N . SER A 1 109 ? 30.511 2.808 -10.220 1.00 73.88 109 SER A N 1
ATOM 876 C CA . SER A 1 109 ? 31.552 1.912 -10.767 1.00 73.88 109 SER A CA 1
ATOM 877 C C . SER A 1 109 ? 31.615 1.989 -12.287 1.00 73.88 109 SER A C 1
ATOM 879 O O . SER A 1 109 ? 32.741 1.884 -12.817 1.00 73.88 109 SER A O 1
#